Protein AF-A0A2W4KVP1-F1 (afdb_monomer_lite)

pLDDT: mean 81.54, std 16.19, range [33.0, 94.75]

Secondary structure (DSSP, 8-state):
-EE--TTSBHHHHHHHHHHHHTTTTHHHHHTTPPP---S----EEES-SS-EE-BTT-EE--SEETTT----S--EE--S-TTSGGGTT-----

Structure (mmCIF, N/CA/C/O backbone):
data_AF-A0A2W4KVP1-F1
#
_entry.id   AF-A0A2W4KVP1-F1
#
loop_
_atom_site.group_PDB
_atom_site.id
_atom_site.type_symbol
_atom_site.label_atom_id
_atom_site.label_alt_id
_atom_site.label_comp_id
_atom_site.label_asym_id
_atom_site.label_entity_id
_atom_site.label_seq_id
_atom_site.pdbx_PDB_ins_code
_atom_site.Cartn_x
_atom_site.Cartn_y
_atom_site.Cartn_z
_atom_site.occupancy
_atom_site.B_iso_or_equiv
_atom_site.auth_seq_id
_atom_site.auth_comp_id
_atom_site.auth_asym_id
_atom_site.auth_atom_id
_atom_site.pdbx_PDB_model_num
ATOM 1 N N . MET A 1 1 ? -8.209 0.480 -2.389 1.00 89.88 1 MET A N 1
ATOM 2 C CA . MET A 1 1 ? -7.090 -0.333 -2.921 1.00 89.88 1 MET A CA 1
ATOM 3 C C . MET A 1 1 ? -5.944 0.587 -3.310 1.00 89.88 1 MET A C 1
ATOM 5 O O . MET A 1 1 ? -6.193 1.726 -3.695 1.00 89.88 1 MET A O 1
ATOM 9 N N . ILE A 1 2 ? -4.706 0.118 -3.198 1.00 91.50 2 ILE A N 1
ATOM 10 C CA . ILE A 1 2 ? -3.497 0.889 -3.498 1.00 91.50 2 ILE A CA 1
ATOM 11 C C . ILE A 1 2 ? -2.773 0.192 -4.650 1.00 91.50 2 ILE A C 1
ATOM 13 O O . ILE A 1 2 ? -2.326 -0.940 -4.487 1.00 91.50 2 ILE A O 1
ATOM 17 N N . LEU A 1 3 ? -2.707 0.831 -5.819 1.00 90.50 3 LEU A N 1
ATOM 18 C CA . LEU A 1 3 ? -2.040 0.271 -6.991 1.00 90.50 3 LEU A CA 1
ATOM 19 C C . LEU A 1 3 ? -0.523 0.358 -6.820 1.00 90.50 3 LEU A C 1
ATOM 21 O O . LEU A 1 3 ? 0.026 1.451 -6.651 1.00 90.50 3 LEU A O 1
ATOM 25 N N . ALA A 1 4 ? 0.137 -0.790 -6.920 1.00 90.81 4 ALA A N 1
ATOM 26 C CA . ALA A 1 4 ? 1.581 -0.915 -6.965 1.00 90.81 4 ALA A CA 1
ATOM 27 C C . ALA A 1 4 ? 2.029 -1.359 -8.362 1.00 90.81 4 ALA A C 1
ATOM 29 O O . ALA A 1 4 ? 1.530 -2.340 -8.911 1.00 90.81 4 ALA A O 1
ATOM 30 N N . LEU A 1 5 ? 2.994 -0.628 -8.908 1.00 89.50 5 LEU A N 1
ATOM 31 C CA . LEU A 1 5 ? 3.716 -0.919 -10.143 1.00 89.50 5 LEU A CA 1
ATOM 32 C C . LEU A 1 5 ? 5.222 -0.891 -9.846 1.00 89.50 5 LEU A C 1
ATOM 34 O O . LEU A 1 5 ? 5.621 -0.289 -8.845 1.00 89.50 5 LEU A O 1
ATOM 38 N N . PRO A 1 6 ? 6.085 -1.477 -10.689 1.00 87.81 6 PRO A N 1
ATOM 39 C CA . PRO A 1 6 ? 7.537 -1.385 -10.508 1.00 87.81 6 PRO A CA 1
ATOM 40 C C . PRO A 1 6 ? 8.056 0.059 -10.345 1.00 87.81 6 PRO A C 1
ATOM 42 O O . PRO A 1 6 ? 9.015 0.305 -9.614 1.00 87.81 6 PRO A O 1
ATOM 45 N N . GLU A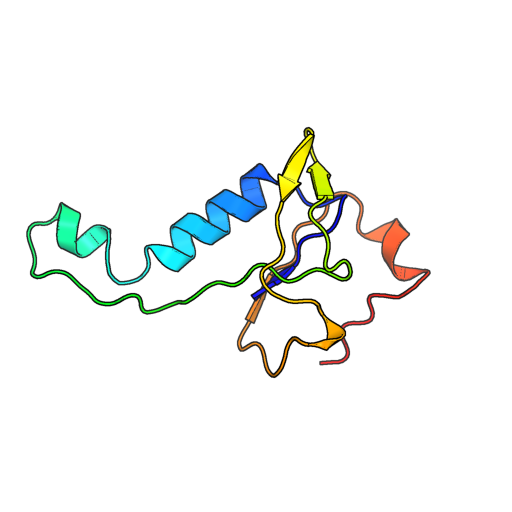 1 7 ? 7.391 1.036 -10.964 1.00 86.06 7 GLU A N 1
ATOM 46 C CA . GLU A 1 7 ? 7.703 2.470 -10.901 1.00 86.06 7 GLU A CA 1
ATOM 47 C C . GLU A 1 7 ? 7.149 3.171 -9.648 1.00 86.06 7 GLU A C 1
ATOM 49 O O . GLU A 1 7 ? 7.460 4.339 -9.385 1.00 86.06 7 GLU A O 1
ATOM 54 N N . THR A 1 8 ? 6.313 2.490 -8.862 1.00 86.81 8 THR A N 1
ATOM 55 C CA . THR A 1 8 ? 5.750 3.037 -7.629 1.00 86.81 8 THR A CA 1
ATOM 56 C C . THR A 1 8 ? 6.856 3.284 -6.611 1.00 86.81 8 THR A C 1
ATOM 58 O O . THR A 1 8 ? 7.741 2.459 -6.409 1.00 86.81 8 THR A O 1
ATOM 61 N N . ALA A 1 9 ? 6.806 4.416 -5.911 1.00 88.38 9 ALA A N 1
ATOM 62 C CA . ALA A 1 9 ? 7.685 4.647 -4.771 1.00 88.38 9 ALA A CA 1
ATOM 63 C C . ALA A 1 9 ? 7.247 3.751 -3.600 1.00 88.38 9 ALA A C 1
ATOM 65 O O . ALA A 1 9 ? 6.242 4.037 -2.948 1.00 88.38 9 ALA A O 1
ATOM 66 N N . GLY A 1 10 ? 7.994 2.674 -3.328 1.00 88.88 10 GLY A N 1
ATOM 67 C CA . GLY A 1 10 ? 7.602 1.675 -2.327 1.00 88.88 10 GLY A CA 1
ATOM 68 C C . GLY A 1 10 ? 7.441 2.246 -0.912 1.00 88.88 10 GLY A C 1
ATOM 69 O O . GLY A 1 10 ? 6.556 1.826 -0.178 1.00 88.88 10 GLY A O 1
ATOM 70 N N . SER A 1 11 ? 8.220 3.266 -0.547 1.00 89.69 11 SER A N 1
ATOM 71 C CA . SER A 1 11 ? 8.097 3.939 0.752 1.00 89.69 11 SER A CA 1
ATOM 72 C C . SER A 1 11 ? 6.781 4.705 0.882 1.00 89.69 11 SER A C 1
ATOM 74 O O . SER A 1 11 ? 6.142 4.660 1.927 1.00 89.69 11 SER A O 1
ATOM 76 N N . ALA A 1 12 ? 6.339 5.371 -0.187 1.00 88.81 12 ALA A N 1
ATOM 77 C CA . ALA A 1 12 ? 5.052 6.059 -0.209 1.00 88.81 12 ALA A CA 1
ATOM 78 C C . ALA A 1 12 ? 3.878 5.067 -0.219 1.00 88.81 12 ALA A C 1
ATOM 80 O O . ALA A 1 12 ? 2.856 5.334 0.408 1.00 88.81 12 ALA A O 1
ATOM 81 N N . LEU A 1 13 ? 4.032 3.925 -0.902 1.00 91.12 13 LEU A N 1
ATOM 82 C CA . LEU A 1 13 ? 3.053 2.836 -0.896 1.00 91.12 13 LEU A CA 1
ATOM 83 C C . LEU A 1 13 ? 2.804 2.334 0.532 1.00 91.12 13 LEU A C 1
ATOM 85 O O . LEU A 1 13 ? 1.663 2.349 0.989 1.00 91.12 13 LEU A O 1
ATOM 89 N N . TYR A 1 14 ? 3.866 1.928 1.233 1.00 92.56 14 TYR A N 1
ATOM 90 C CA . TYR A 1 14 ? 3.751 1.400 2.592 1.00 92.56 14 TYR A CA 1
ATOM 91 C C . TYR A 1 14 ? 3.356 2.472 3.605 1.00 92.56 14 TYR A C 1
ATOM 93 O O . TYR A 1 14 ? 2.510 2.207 4.447 1.00 92.56 14 TYR A O 1
ATOM 101 N N . GLY A 1 15 ? 3.836 3.710 3.459 1.00 92.00 15 GLY A N 1
ATOM 102 C CA . GLY A 1 15 ? 3.367 4.810 4.304 1.00 92.00 15 GLY A CA 1
ATOM 103 C C . GLY A 1 15 ? 1.852 5.027 4.202 1.00 92.00 15 GLY A C 1
ATOM 104 O O . GLY A 1 15 ? 1.183 5.210 5.216 1.00 92.00 15 GLY A O 1
ATOM 105 N N . MET A 1 16 ? 1.281 4.950 2.993 1.00 91.69 16 MET A N 1
ATOM 106 C CA . MET A 1 16 ? -0.175 5.018 2.820 1.00 91.69 16 MET A CA 1
ATOM 107 C C . MET A 1 16 ? -0.892 3.771 3.339 1.00 91.69 16 MET A C 1
ATOM 109 O O . MET A 1 16 ? -1.991 3.898 3.876 1.00 91.69 16 MET A O 1
ATOM 113 N N . LEU A 1 17 ? -0.296 2.586 3.189 1.00 93.12 17 LEU A N 1
ATOM 114 C CA . LEU A 1 17 ? -0.831 1.353 3.766 1.00 93.12 17 LEU A CA 1
ATOM 115 C C . LEU A 1 17 ? -0.973 1.491 5.287 1.00 93.12 17 LEU A C 1
ATOM 117 O O . LEU A 1 17 ? -2.060 1.249 5.807 1.00 93.12 17 LEU A O 1
ATOM 121 N N . ASP A 1 18 ? 0.079 1.952 5.963 1.00 93.12 18 ASP A N 1
ATOM 122 C CA . ASP A 1 18 ? 0.125 2.094 7.418 1.00 93.12 18 ASP A CA 1
ATOM 123 C C . ASP A 1 18 ? -0.894 3.123 7.916 1.00 93.12 18 ASP A C 1
ATOM 125 O O . ASP A 1 18 ? -1.697 2.825 8.799 1.00 93.12 18 ASP A O 1
ATOM 129 N N . VAL A 1 19 ? -0.928 4.315 7.307 1.00 92.19 19 VAL A N 1
ATOM 130 C CA . VAL A 1 19 ? -1.878 5.379 7.684 1.00 92.19 19 VAL A CA 1
ATOM 131 C C . VAL A 1 19 ? -3.327 4.916 7.521 1.00 92.19 19 VAL A C 1
ATOM 133 O O . VAL A 1 19 ? -4.165 5.154 8.393 1.00 92.19 19 VAL A O 1
ATOM 136 N N . LEU A 1 20 ? -3.642 4.238 6.416 1.00 92.44 20 LEU A N 1
ATOM 137 C CA . LEU A 1 20 ? -4.998 3.756 6.169 1.00 92.44 20 LEU A CA 1
ATOM 138 C C . LEU A 1 20 ? -5.359 2.596 7.107 1.00 92.44 20 LEU A C 1
ATOM 140 O O . LEU A 1 20 ? -6.445 2.609 7.679 1.00 92.44 20 LEU A O 1
ATOM 144 N N . ALA A 1 21 ? -4.459 1.634 7.323 1.00 92.31 21 ALA A N 1
ATOM 145 C CA . ALA A 1 21 ? -4.691 0.506 8.229 1.00 92.31 21 ALA A CA 1
ATOM 146 C C . ALA A 1 21 ? -4.856 0.947 9.695 1.00 92.31 21 ALA A C 1
ATOM 148 O O . ALA A 1 21 ? -5.605 0.329 10.450 1.00 92.31 21 ALA A O 1
ATOM 149 N N . ALA A 1 22 ? -4.206 2.046 10.079 1.00 92.69 22 ALA A N 1
ATOM 150 C CA . ALA A 1 22 ? -4.315 2.667 11.395 1.00 92.69 22 ALA A CA 1
ATOM 151 C C . ALA A 1 22 ? -5.646 3.397 11.645 1.00 92.69 22 ALA A C 1
ATOM 153 O O . ALA A 1 22 ? -5.924 3.832 12.768 1.00 92.69 22 ALA A O 1
ATOM 154 N N . THR A 1 23 ? -6.461 3.595 10.605 1.00 92.38 23 THR A N 1
ATOM 155 C CA . THR A 1 23 ? -7.678 4.403 10.708 1.00 92.38 23 THR A CA 1
ATOM 156 C C . THR A 1 23 ? -8.685 3.724 11.633 1.00 92.38 23 THR A C 1
ATOM 158 O O . THR A 1 23 ? -9.186 2.636 11.347 1.00 92.38 23 THR A O 1
ATOM 161 N N . GLY A 1 24 ? -9.009 4.407 12.732 1.00 89.50 24 GLY A N 1
ATOM 162 C CA . GLY A 1 24 ? -9.947 3.934 13.749 1.00 89.50 24 GLY A CA 1
ATOM 163 C C . GLY A 1 24 ? -9.316 3.162 14.905 1.00 89.50 24 GLY A C 1
ATOM 164 O O . GLY A 1 24 ? -10.028 2.905 15.868 1.00 89.50 24 GLY A O 1
ATOM 165 N N . THR A 1 25 ? -8.017 2.846 14.859 1.00 91.38 25 THR A N 1
ATOM 166 C CA . THR A 1 25 ? -7.322 2.058 15.895 1.00 91.38 25 THR A CA 1
ATOM 167 C C . THR A 1 25 ? -6.257 2.877 16.625 1.00 91.38 25 THR A C 1
ATOM 169 O O . THR A 1 25 ? -6.480 3.280 17.765 1.00 91.38 25 THR A O 1
ATOM 172 N N . ILE A 1 26 ? -5.147 3.205 15.951 1.00 89.75 26 ILE A N 1
ATOM 173 C CA . ILE A 1 26 ? -3.900 3.678 16.584 1.00 89.75 26 ILE A CA 1
ATOM 174 C C . ILE A 1 26 ? -4.105 4.904 17.479 1.00 89.75 26 ILE A C 1
ATOM 176 O O . ILE A 1 26 ? -3.584 4.951 18.588 1.00 89.75 26 ILE A O 1
ATOM 180 N N . TRP A 1 27 ? -4.866 5.906 17.029 1.00 85.25 27 TRP A N 1
ATOM 181 C CA . TRP A 1 27 ? -5.076 7.116 17.832 1.00 85.25 27 TRP A CA 1
ATOM 182 C C . TRP A 1 27 ? -5.790 6.820 19.153 1.00 85.25 27 TRP A C 1
ATOM 184 O O . TRP A 1 27 ? -5.406 7.366 20.180 1.00 85.25 27 TRP A O 1
ATOM 194 N N . ARG A 1 28 ? -6.792 5.933 19.134 1.00 87.38 28 ARG A N 1
ATOM 195 C CA . ARG A 1 28 ? -7.588 5.581 20.319 1.00 87.38 28 ARG A CA 1
ATOM 196 C C . ARG A 1 28 ? -6.739 4.843 21.347 1.00 87.38 28 ARG A C 1
ATOM 198 O O . ARG A 1 28 ? -6.76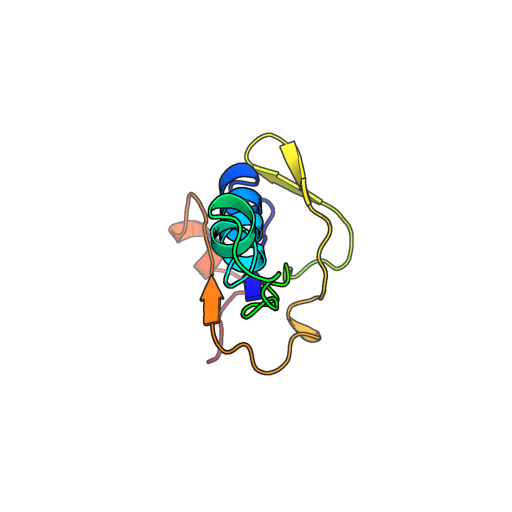7 5.188 22.521 1.00 87.38 28 ARG A O 1
ATOM 205 N N . GLU A 1 29 ? -5.908 3.916 20.878 1.00 86.69 29 GLU A N 1
ATOM 206 C CA . GLU A 1 29 ? -4.926 3.226 21.719 1.00 86.69 29 GLU A CA 1
ATOM 207 C C . GLU A 1 29 ? -3.930 4.211 22.351 1.00 86.69 29 GLU A C 1
ATOM 209 O O . GLU A 1 29 ? -3.666 4.141 23.550 1.00 86.69 29 GLU A O 1
ATOM 214 N N . LEU A 1 30 ? -3.418 5.174 21.574 1.00 88.44 30 LEU A N 1
ATOM 215 C CA . LEU A 1 30 ? -2.455 6.171 22.058 1.00 88.44 30 LEU A CA 1
ATOM 216 C C . LEU A 1 30 ? -3.025 7.100 23.136 1.00 88.44 30 LEU A C 1
ATOM 218 O O . LEU A 1 30 ? -2.282 7.516 24.025 1.00 88.44 30 LEU A O 1
ATOM 222 N N . VAL A 1 31 ? -4.316 7.436 23.068 1.00 92.69 31 VAL A N 1
ATOM 223 C CA . VAL A 1 31 ? -4.972 8.289 24.074 1.00 92.69 31 VAL A CA 1
ATOM 224 C C . VAL A 1 31 ? -5.558 7.500 25.252 1.00 92.69 31 VAL A C 1
ATOM 226 O O . VAL A 1 31 ? -6.165 8.100 26.136 1.00 92.69 31 VAL A O 1
ATOM 229 N N . GLY A 1 32 ? -5.362 6.177 25.294 1.00 89.19 32 GLY A N 1
ATOM 230 C CA . GLY A 1 32 ? -5.874 5.316 26.363 1.00 89.19 32 GLY A CA 1
ATOM 231 C C . GLY A 1 32 ? -7.391 5.109 26.325 1.00 89.19 32 GLY A C 1
ATOM 232 O O . GLY A 1 32 ? -7.994 4.814 27.355 1.00 89.19 32 GLY A O 1
ATOM 233 N N . GLU A 1 33 ? -8.014 5.289 25.160 1.00 91.25 33 GLU A N 1
ATOM 234 C CA . GLU A 1 33 ? -9.400 4.886 24.934 1.00 91.25 33 GLU A CA 1
ATOM 235 C C . GLU A 1 33 ? -9.508 3.375 24.695 1.00 91.25 33 GLU A C 1
ATOM 237 O O . GLU A 1 33 ? -8.525 2.688 24.410 1.00 91.25 33 GLU A O 1
ATOM 242 N N . GLU A 1 34 ? -10.739 2.862 24.753 1.00 88.31 34 GLU A N 1
ATOM 243 C CA . GLU A 1 34 ? -11.037 1.492 24.340 1.00 88.31 34 GLU A CA 1
ATOM 244 C C . GLU A 1 34 ? -10.523 1.212 22.915 1.00 88.31 34 GLU A C 1
ATOM 246 O O . GLU A 1 34 ? -10.738 2.047 22.018 1.00 88.31 34 GLU A O 1
ATOM 251 N N . PRO A 1 35 ? -9.901 0.038 22.675 1.00 83.94 35 PRO A N 1
ATOM 252 C CA . PRO A 1 35 ? -9.397 -0.342 21.364 1.00 83.94 35 PRO A CA 1
ATOM 253 C C . PRO A 1 35 ? -10.468 -0.175 20.289 1.00 83.94 35 PRO A C 1
ATOM 255 O O . PRO A 1 35 ? -11.576 -0.711 20.374 1.00 83.94 35 PRO A O 1
ATOM 258 N N . GLY A 1 36 ? -10.144 0.613 19.267 1.00 86.31 36 GLY A N 1
ATOM 259 C CA . GLY A 1 36 ? -11.045 0.809 18.145 1.00 86.31 36 GLY A CA 1
ATOM 260 C C . GLY A 1 36 ? -11.031 -0.361 17.164 1.00 86.31 36 GLY A C 1
ATOM 261 O O . GLY A 1 36 ? -10.284 -1.326 17.306 1.00 86.31 36 GLY A O 1
ATOM 262 N N . LEU A 1 37 ? -11.870 -0.265 16.133 1.00 90.50 37 LEU A N 1
ATOM 263 C CA . LEU A 1 37 ? -11.905 -1.235 15.041 1.00 90.50 37 LEU A CA 1
ATOM 264 C C . LEU A 1 37 ? -11.277 -0.621 13.785 1.00 90.50 37 LEU A C 1
ATOM 266 O O . LEU A 1 37 ? -11.494 0.568 13.533 1.00 90.50 37 LEU A O 1
ATOM 270 N N . PRO A 1 38 ? -10.557 -1.409 12.963 1.00 90.12 38 PRO A N 1
ATOM 271 C CA . PRO A 1 38 ? -10.059 -0.932 11.679 1.00 90.12 38 PRO A CA 1
ATOM 272 C C . PRO A 1 38 ? -11.224 -0.501 10.785 1.00 90.12 38 PRO A C 1
ATOM 274 O O . PRO A 1 38 ? -12.070 -1.323 10.419 1.00 90.12 38 PRO A O 1
ATOM 277 N N . LEU A 1 39 ? -11.261 0.782 10.424 1.00 91.00 39 LEU A N 1
ATOM 278 C CA . LEU A 1 39 ? -12.310 1.351 9.569 1.00 91.00 39 LEU A CA 1
ATOM 279 C C . LEU A 1 39 ? -11.982 1.216 8.082 1.00 91.00 39 LEU A C 1
ATOM 281 O O . LEU A 1 39 ? -12.881 1.200 7.247 1.00 91.00 39 LEU A O 1
ATOM 285 N N . ILE A 1 40 ? -10.695 1.101 7.749 1.00 91.06 40 ILE A N 1
ATOM 286 C CA . ILE A 1 40 ? -10.216 0.915 6.383 1.00 91.06 40 ILE A CA 1
ATOM 287 C C . ILE A 1 40 ? -9.353 -0.341 6.349 1.00 91.06 40 ILE A C 1
ATOM 289 O O . ILE A 1 40 ? -8.478 -0.543 7.186 1.00 91.06 40 ILE A O 1
ATOM 293 N N . ARG A 1 41 ? -9.594 -1.193 5.350 1.00 90.94 41 ARG A N 1
ATOM 294 C CA . ARG A 1 41 ? -8.777 -2.379 5.065 1.00 90.94 41 ARG A CA 1
ATOM 295 C C . ARG A 1 41 ? -8.067 -2.172 3.730 1.00 90.94 41 ARG A C 1
ATOM 297 O O . ARG A 1 41 ? -8.573 -2.624 2.698 1.00 90.94 41 ARG A O 1
ATOM 304 N N . PRO A 1 42 ? -6.964 -1.403 3.704 1.00 92.25 42 PRO A N 1
ATOM 305 C CA . PRO A 1 42 ? -6.255 -1.163 2.461 1.00 92.25 42 PRO A CA 1
ATOM 306 C C . PRO A 1 42 ? -5.680 -2.485 1.938 1.00 92.25 42 PRO A C 1
ATOM 308 O O . PRO A 1 42 ? -5.225 -3.326 2.703 1.00 92.25 42 PRO A O 1
ATOM 311 N N . ARG A 1 43 ? -5.731 -2.661 0.617 1.00 93.19 43 ARG A N 1
ATOM 312 C CA . ARG A 1 43 ? -5.143 -3.800 -0.094 1.00 93.19 43 ARG A CA 1
ATOM 313 C C . ARG A 1 43 ? -4.258 -3.286 -1.212 1.00 93.19 43 ARG A C 1
ATOM 315 O O . ARG A 1 43 ? -4.687 -2.384 -1.943 1.00 93.19 43 ARG A O 1
ATOM 322 N N . ILE A 1 44 ? -3.075 -3.864 -1.348 1.00 93.06 44 ILE A N 1
ATOM 323 C CA . ILE A 1 44 ? -2.151 -3.646 -2.451 1.00 93.06 44 ILE A CA 1
ATOM 324 C C . ILE A 1 44 ? -2.666 -4.428 -3.656 1.00 93.06 44 ILE A C 1
ATOM 326 O O . ILE A 1 44 ? -2.820 -5.648 -3.608 1.00 93.06 44 ILE A O 1
ATOM 330 N N . VAL A 1 45 ? -2.934 -3.716 -4.745 1.00 93.12 45 VAL A N 1
ATOM 331 C CA . VAL A 1 45 ? -3.331 -4.297 -6.027 1.00 93.12 45 VAL A CA 1
ATOM 332 C C . VAL A 1 45 ? -2.216 -4.087 -7.043 1.00 93.12 45 VAL A C 1
ATOM 334 O O . VAL A 1 45 ? -1.574 -3.041 -7.044 1.00 93.12 45 VAL A O 1
ATOM 337 N N . SER A 1 46 ? -1.970 -5.071 -7.902 1.00 91.12 46 SER A N 1
ATOM 338 C CA . SER A 1 46 ? -0.929 -5.018 -8.937 1.00 91.12 46 SER A CA 1
ATOM 339 C C . SER A 1 46 ? -1.395 -5.730 -10.210 1.00 91.12 46 SER A C 1
ATOM 341 O O . SER A 1 46 ? -2.251 -6.610 -10.126 1.00 91.12 46 SER A O 1
ATOM 343 N N . PRO A 1 47 ? -0.880 -5.395 -11.404 1.00 87.38 47 PRO A N 1
ATOM 344 C CA . PRO A 1 47 ? -1.055 -6.247 -12.581 1.00 87.38 47 PRO A CA 1
ATOM 345 C C . PRO A 1 47 ? -0.428 -7.640 -12.391 1.00 87.38 47 PRO A C 1
ATOM 347 O O . PRO A 1 47 ? -0.973 -8.634 -12.860 1.00 87.38 47 PRO A O 1
ATOM 350 N N . GLU A 1 48 ? 0.703 -7.707 -11.684 1.00 86.12 48 GLU A N 1
ATOM 351 C CA . GLU A 1 48 ? 1.461 -8.932 -11.409 1.00 86.12 48 GLU A CA 1
ATOM 352 C C . GLU A 1 48 ? 0.961 -9.608 -10.124 1.00 86.12 48 GLU A C 1
ATOM 354 O O . GLU A 1 48 ? 0.750 -8.936 -9.117 1.00 86.12 48 GLU A O 1
ATOM 359 N N . GLU A 1 49 ? 0.829 -10.936 -10.131 1.00 87.12 49 GLU A N 1
ATOM 360 C CA . GLU A 1 49 ? 0.467 -11.730 -8.940 1.00 87.12 49 GLU A CA 1
ATOM 361 C C . GLU A 1 49 ? 1.681 -12.038 -8.048 1.00 87.12 49 GLU A C 1
ATOM 363 O O . GLU A 1 49 ? 1.566 -12.220 -6.838 1.00 87.12 49 GLU A O 1
ATOM 368 N N . ARG A 1 50 ? 2.874 -12.078 -8.647 1.00 92.56 50 ARG A N 1
ATOM 369 C CA . ARG A 1 50 ? 4.129 -12.388 -7.956 1.00 92.56 50 ARG A CA 1
ATOM 370 C C . ARG A 1 50 ? 4.714 -11.161 -7.251 1.00 92.56 50 ARG A C 1
ATOM 372 O O . ARG A 1 50 ? 4.549 -10.042 -7.741 1.00 92.56 50 ARG A O 1
ATOM 379 N N . PRO A 1 51 ? 5.480 -11.356 -6.162 1.00 93.69 51 PRO A N 1
ATOM 380 C CA . PRO A 1 51 ? 6.249 -10.279 -5.560 1.00 93.69 51 PRO A CA 1
ATOM 381 C C . PRO A 1 51 ? 7.214 -9.638 -6.561 1.00 93.69 51 PRO A C 1
ATOM 383 O O . PRO A 1 51 ? 7.872 -10.326 -7.345 1.00 93.69 51 PRO A O 1
ATOM 386 N N . PHE A 1 52 ? 7.335 -8.318 -6.497 1.00 93.31 52 PHE A N 1
ATOM 387 C CA . PHE A 1 52 ? 8.251 -7.542 -7.328 1.00 93.31 52 PHE A CA 1
ATOM 388 C C . PHE A 1 52 ? 8.917 -6.439 -6.507 1.00 93.31 52 PHE A C 1
ATOM 390 O O . PHE A 1 52 ? 8.659 -6.279 -5.314 1.00 93.31 52 PHE A O 1
ATOM 397 N N . ARG A 1 53 ? 9.835 -5.698 -7.131 1.00 92.25 53 ARG A N 1
ATOM 398 C CA . ARG A 1 53 ? 10.490 -4.551 -6.499 1.00 92.25 53 ARG A CA 1
ATOM 399 C C . ARG A 1 53 ? 9.968 -3.259 -7.102 1.00 92.25 53 ARG A C 1
ATOM 401 O O . ARG A 1 53 ? 10.011 -3.078 -8.313 1.00 92.25 53 ARG A O 1
ATOM 408 N N . CYS A 1 54 ? 9.507 -2.385 -6.223 1.00 89.62 54 CYS A N 1
ATOM 409 C CA . CYS A 1 54 ? 9.157 -1.005 -6.505 1.00 89.62 54 CYS A CA 1
ATOM 410 C C . CYS A 1 54 ? 10.414 -0.116 -6.562 1.00 89.62 54 CYS A C 1
ATOM 412 O O . CYS A 1 54 ? 11.542 -0.567 -6.323 1.00 89.62 54 CYS A O 1
ATOM 414 N N . GLY A 1 55 ? 10.211 1.181 -6.805 1.00 83.31 55 GLY A N 1
ATOM 415 C CA . GLY A 1 55 ? 11.244 2.209 -6.717 1.00 83.31 55 GLY A CA 1
ATOM 416 C C . GLY A 1 55 ? 12.056 2.111 -5.421 1.00 83.31 55 GLY A C 1
ATOM 417 O O . GLY A 1 55 ? 11.530 1.772 -4.357 1.00 83.31 55 GLY A O 1
ATOM 418 N N . ASN A 1 56 ? 13.357 2.396 -5.527 1.00 83.44 56 ASN A N 1
ATOM 419 C CA . ASN A 1 56 ? 14.364 2.182 -4.477 1.0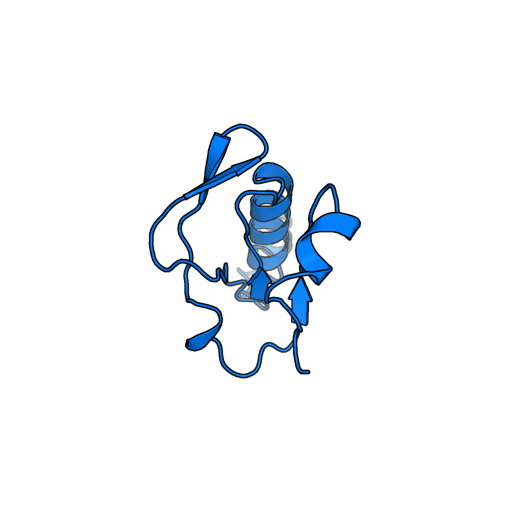0 83.44 56 ASN A CA 1
ATOM 420 C C . ASN A 1 56 ? 14.554 0.708 -4.063 1.00 83.44 56 ASN A C 1
ATOM 422 O O . ASN A 1 56 ? 15.070 0.431 -2.984 1.00 83.44 56 ASN A O 1
ATOM 426 N N . GLY A 1 57 ? 14.145 -0.250 -4.904 1.00 87.75 57 GLY A N 1
ATOM 427 C CA . GLY A 1 57 ? 14.353 -1.682 -4.669 1.00 87.75 57 GLY A CA 1
ATOM 428 C C . GLY A 1 57 ? 13.470 -2.273 -3.568 1.00 87.75 57 GLY A C 1
ATOM 429 O O . GLY A 1 57 ? 13.716 -3.404 -3.136 1.00 87.75 57 GLY A O 1
ATOM 430 N N . ILE A 1 58 ? 12.454 -1.533 -3.121 1.00 91.94 58 ILE A N 1
ATOM 431 C CA . ILE A 1 58 ? 11.570 -1.926 -2.023 1.00 91.94 58 ILE A CA 1
ATOM 432 C C . ILE A 1 58 ? 10.718 -3.118 -2.480 1.00 91.94 58 ILE A C 1
ATOM 434 O O . ILE A 1 58 ? 10.020 -3.000 -3.490 1.00 91.94 58 ILE A O 1
ATOM 438 N N . PRO A 1 59 ? 10.778 -4.269 -1.789 1.00 93.94 59 PRO A N 1
ATOM 439 C CA . PRO A 1 59 ? 9.977 -5.427 -2.153 1.00 93.94 59 PRO A CA 1
ATOM 440 C C . PRO A 1 59 ? 8.499 -5.158 -1.866 1.00 93.94 59 PRO A C 1
ATOM 442 O O . PRO A 1 59 ? 8.162 -4.603 -0.825 1.00 93.94 59 PRO A O 1
ATOM 445 N N . VAL A 1 60 ? 7.631 -5.576 -2.781 1.00 93.12 60 VAL A N 1
ATOM 446 C CA . VAL A 1 60 ? 6.177 -5.499 -2.645 1.00 93.12 60 VAL A CA 1
ATOM 447 C C . VAL A 1 60 ? 5.574 -6.852 -2.985 1.00 93.12 60 VAL A C 1
ATOM 449 O O . VAL A 1 60 ? 5.901 -7.445 -4.013 1.00 93.12 60 VAL A O 1
ATOM 452 N N . SER A 1 61 ? 4.683 -7.323 -2.114 1.00 94.75 61 SER A N 1
ATOM 453 C CA . SER A 1 61 ? 3.838 -8.492 -2.350 1.00 94.75 61 SER A CA 1
ATOM 454 C C . SER A 1 61 ? 2.394 -8.018 -2.524 1.00 94.75 61 SER A 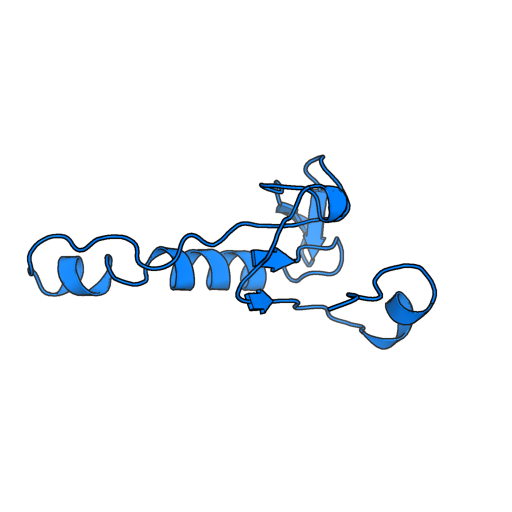C 1
ATOM 456 O O . SER A 1 61 ? 1.837 -7.467 -1.575 1.00 94.75 61 SER A O 1
ATOM 458 N N . PRO A 1 62 ? 1.795 -8.176 -3.712 1.00 93.31 62 PRO A N 1
ATOM 459 C CA . PRO A 1 62 ? 0.398 -7.816 -3.944 1.00 93.31 62 PRO A CA 1
ATOM 460 C C . PRO A 1 62 ? -0.565 -8.694 -3.143 1.00 93.31 62 PRO A C 1
ATOM 462 O O . PRO A 1 62 ? -0.335 -9.891 -2.993 1.00 93.31 62 PRO A O 1
ATOM 465 N N . ASP A 1 63 ? -1.676 -8.114 -2.688 1.00 93.75 63 ASP A N 1
ATOM 466 C CA . ASP A 1 63 ? -2.770 -8.861 -2.052 1.00 93.75 63 ASP A CA 1
ATOM 467 C C . ASP A 1 63 ? -3.743 -9.448 -3.080 1.00 93.75 63 ASP A C 1
ATOM 469 O O . ASP A 1 63 ? -4.537 -10.338 -2.764 1.00 93.75 63 ASP A O 1
ATOM 473 N N . VAL A 1 64 ? -3.796 -8.845 -4.269 1.00 91.94 64 VAL A N 1
ATOM 474 C CA . VAL A 1 64 ? -4.711 -9.208 -5.353 1.00 91.94 64 VAL A CA 1
ATOM 475 C C . VAL A 1 64 ? -4.228 -8.632 -6.675 1.00 91.94 64 VAL A C 1
ATOM 477 O O . VAL A 1 64 ? -3.629 -7.554 -6.715 1.00 91.94 64 VAL A O 1
ATOM 480 N N . THR A 1 65 ? -4.530 -9.321 -7.771 1.00 90.88 65 THR A N 1
ATOM 481 C CA . THR A 1 65 ? -4.291 -8.761 -9.104 1.00 90.88 65 THR A CA 1
ATOM 482 C C . THR A 1 65 ? -5.375 -7.752 -9.495 1.00 90.88 65 THR A C 1
ATOM 484 O O . THR A 1 65 ? -6.509 -7.834 -9.022 1.00 90.88 65 THR A O 1
ATOM 487 N N . ILE A 1 66 ? -5.081 -6.822 -10.410 1.00 85.81 66 ILE A N 1
ATOM 488 C CA . ILE A 1 66 ? -6.099 -5.905 -10.967 1.00 85.81 66 ILE A CA 1
ATOM 489 C C . ILE A 1 66 ? -7.273 -6.691 -11.567 1.00 85.81 66 ILE A C 1
ATOM 491 O O . ILE A 1 66 ? -8.423 -6.313 -11.375 1.00 85.81 66 ILE A O 1
ATOM 495 N N . ALA A 1 67 ? -6.999 -7.810 -12.242 1.00 85.94 67 ALA A N 1
ATOM 496 C CA . ALA A 1 67 ? -8.030 -8.643 -12.862 1.00 85.94 67 ALA A CA 1
ATOM 497 C C . ALA A 1 67 ? -8.976 -9.302 -11.839 1.00 85.94 67 ALA A C 1
ATOM 499 O O . ALA A 1 67 ? -10.141 -9.562 -12.136 1.00 85.94 67 ALA A O 1
ATOM 500 N N . GLN A 1 68 ? -8.483 -9.580 -10.631 1.00 86.94 68 GLN A N 1
ATOM 501 C CA . GLN A 1 68 ? -9.262 -10.174 -9.540 1.00 86.94 68 GLN A CA 1
ATOM 502 C C . GLN A 1 68 ? -9.905 -9.114 -8.631 1.00 86.94 68 GLN A C 1
ATOM 504 O O . GLN A 1 68 ? -10.828 -9.428 -7.874 1.00 86.94 68 GLN A O 1
ATOM 509 N N . ALA A 1 69 ? -9.426 -7.870 -8.681 1.00 84.44 69 ALA A N 1
ATOM 510 C CA . ALA A 1 69 ? -9.953 -6.769 -7.895 1.00 84.44 69 ALA A CA 1
ATOM 511 C C . ALA A 1 69 ? -11.375 -6.414 -8.351 1.00 84.44 69 ALA A C 1
ATOM 513 O O . ALA A 1 69 ? -11.614 -6.053 -9.501 1.00 84.44 69 ALA A O 1
ATOM 514 N N . ARG A 1 70 ? -12.341 -6.495 -7.432 1.00 80.81 70 ARG A N 1
ATOM 515 C CA . ARG A 1 70 ? -13.736 -6.104 -7.677 1.00 80.81 70 ARG A CA 1
ATOM 516 C C . ARG A 1 70 ? -14.086 -4.880 -6.835 1.00 80.81 70 ARG A C 1
ATOM 518 O O . ARG A 1 70 ? -13.774 -4.866 -5.649 1.00 80.81 70 ARG A O 1
ATOM 525 N N . ALA A 1 71 ? -14.732 -3.896 -7.467 1.00 74.94 71 ALA A N 1
ATOM 526 C CA . ALA A 1 71 ? -15.386 -2.739 -6.842 1.00 74.94 71 ALA A CA 1
ATOM 527 C C . ALA A 1 71 ? -14.573 -2.028 -5.733 1.00 74.94 71 ALA A C 1
ATOM 529 O O . ALA A 1 71 ? -14.988 -2.029 -4.576 1.00 74.94 71 ALA A O 1
ATOM 530 N N . PRO A 1 72 ? -13.408 -1.428 -6.040 1.00 76.75 72 PRO A N 1
ATOM 531 C CA . PRO A 1 72 ? -12.731 -0.575 -5.069 1.00 76.75 72 PRO A CA 1
ATOM 532 C C . PRO A 1 72 ? -13.518 0.722 -4.831 1.00 76.75 72 PRO A C 1
ATOM 534 O O . PRO A 1 72 ? -13.819 1.428 -5.787 1.00 76.75 72 PRO A O 1
ATOM 537 N N . ASP A 1 73 ? -13.750 1.095 -3.570 1.00 72.12 73 ASP A N 1
ATOM 538 C CA . ASP A 1 73 ? -14.326 2.411 -3.232 1.00 72.12 73 ASP A CA 1
ATOM 539 C C . ASP A 1 73 ? -13.386 3.565 -3.618 1.00 72.12 73 ASP A C 1
ATOM 541 O O . ASP A 1 73 ? -13.813 4.646 -4.013 1.00 72.12 73 ASP A O 1
ATOM 545 N N . VAL A 1 74 ? -12.075 3.330 -3.502 1.00 75.56 74 VAL A N 1
ATOM 546 C CA . VAL A 1 74 ? -11.013 4.287 -3.834 1.00 75.56 74 VAL A CA 1
ATOM 547 C C . VAL A 1 74 ? -9.809 3.534 -4.392 1.00 75.56 74 VAL A C 1
ATOM 549 O O . VAL A 1 74 ? -9.395 2.507 -3.837 1.00 75.56 74 VAL A O 1
ATOM 552 N N . VAL A 1 75 ? -9.209 4.067 -5.458 1.00 78.94 75 VAL A N 1
ATOM 553 C CA . VAL A 1 75 ? -7.932 3.602 -6.016 1.00 78.94 75 VAL A CA 1
ATOM 554 C C . VAL A 1 75 ? -6.880 4.692 -5.840 1.00 78.94 75 VAL A C 1
ATOM 556 O O . VAL A 1 75 ? -7.088 5.835 -6.238 1.00 78.94 75 VAL A O 1
ATOM 559 N N . 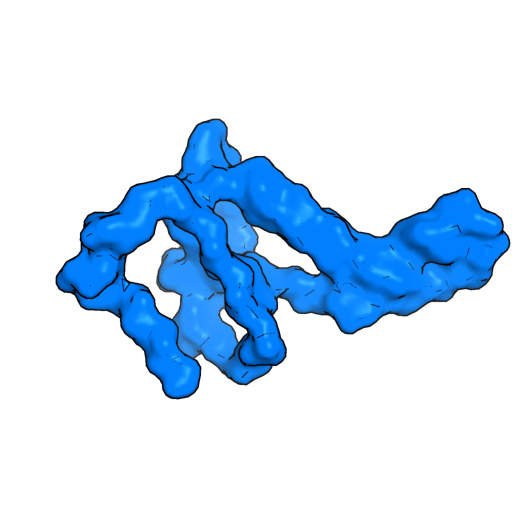MET A 1 76 ? -5.740 4.338 -5.246 1.00 76.38 76 MET A N 1
ATOM 560 C CA . MET A 1 76 ? -4.590 5.233 -5.105 1.00 76.38 76 MET A CA 1
ATOM 561 C C . MET A 1 76 ? -3.447 4.776 -6.007 1.00 76.38 76 MET A C 1
ATOM 563 O O . MET A 1 76 ? -2.999 3.639 -5.889 1.00 76.38 76 MET A O 1
ATOM 567 N N . CYS A 1 77 ? -2.942 5.675 -6.854 1.00 71.38 77 CYS A N 1
ATOM 568 C CA . CYS A 1 77 ? -1.806 5.421 -7.741 1.00 71.38 77 CYS A CA 1
ATOM 569 C C . CYS A 1 77 ? -0.743 6.502 -7.530 1.00 71.38 77 CYS A C 1
ATOM 571 O O . CYS A 1 77 ? -0.999 7.685 -7.754 1.00 71.38 77 CYS A O 1
ATOM 573 N N . ARG A 1 78 ? 0.468 6.112 -7.123 1.00 67.75 78 ARG A N 1
ATOM 574 C CA . ARG A 1 78 ? 1.625 7.020 -7.068 1.00 67.75 78 ARG A CA 1
ATOM 575 C C . ARG A 1 78 ? 2.706 6.486 -8.003 1.00 67.75 78 ARG A C 1
ATOM 577 O O . ARG A 1 78 ? 3.282 5.438 -7.732 1.00 67.75 78 ARG A O 1
ATOM 584 N N . SER A 1 79 ? 2.983 7.218 -9.082 1.00 66.25 79 SER A N 1
ATOM 585 C CA . SER A 1 79 ? 4.053 6.916 -10.042 1.00 66.25 79 SER A CA 1
ATOM 586 C C . SER A 1 79 ? 4.885 8.166 -10.308 1.00 66.25 79 SER A C 1
ATOM 588 O O . SER A 1 79 ? 4.330 9.242 -10.537 1.00 66.25 79 SER A O 1
ATOM 590 N N . TYR A 1 80 ? 6.210 8.022 -10.338 1.00 59.47 80 TYR A N 1
ATOM 591 C CA . TYR A 1 80 ? 7.070 8.964 -11.057 1.00 59.47 80 TYR A CA 1
ATOM 592 C C . TYR A 1 80 ? 6.946 8.640 -12.558 1.00 59.47 80 TYR A C 1
ATOM 594 O O . TYR A 1 80 ? 6.982 7.472 -12.929 1.00 59.47 80 TYR A O 1
ATOM 602 N N . GLY A 1 81 ? 6.752 9.631 -13.436 1.00 56.78 81 GLY A N 1
ATOM 603 C CA . GLY A 1 81 ? 6.808 9.401 -14.894 1.00 56.78 81 GLY A CA 1
ATOM 604 C C . GLY A 1 81 ? 5.515 8.937 -15.589 1.00 56.78 81 GLY A C 1
ATOM 605 O O . GLY A 1 81 ? 5.575 8.167 -16.546 1.00 56.78 81 GLY A O 1
ATOM 606 N N . TRP A 1 82 ? 4.364 9.484 -15.185 1.00 53.06 82 TRP A N 1
ATOM 607 C CA . TRP A 1 82 ? 3.045 9.298 -15.822 1.00 53.06 82 TRP A CA 1
ATOM 608 C C . TRP A 1 82 ? 2.983 9.396 -17.373 1.00 53.06 82 TRP A C 1
ATOM 610 O O . TRP A 1 82 ? 2.138 8.716 -17.952 1.00 53.06 82 TRP A O 1
ATOM 620 N N . PRO A 1 83 ? 3.851 10.139 -18.103 1.00 52.16 83 PRO A N 1
ATOM 621 C CA . PRO A 1 83 ? 3.721 10.233 -19.562 1.00 52.16 83 PRO A CA 1
ATOM 622 C C . PRO A 1 83 ? 4.011 8.941 -20.346 1.00 52.16 83 PRO A C 1
ATOM 624 O O . PRO A 1 83 ? 3.578 8.837 -21.488 1.00 52.16 83 PRO A O 1
ATOM 627 N N . ARG A 1 84 ? 4.752 7.965 -19.795 1.00 49.91 84 ARG A N 1
ATOM 628 C CA . ARG A 1 84 ? 5.194 6.775 -20.564 1.00 49.91 84 ARG A CA 1
ATOM 629 C C . ARG A 1 84 ? 4.250 5.570 -20.491 1.00 49.91 84 ARG A C 1
ATOM 631 O O . ARG A 1 84 ? 4.266 4.742 -21.398 1.00 49.91 84 ARG A O 1
ATOM 638 N N . LEU A 1 85 ? 3.417 5.485 -19.455 1.00 50.56 85 LEU A N 1
ATOM 639 C CA . LEU A 1 85 ? 2.545 4.330 -19.190 1.00 50.56 85 LEU A CA 1
ATOM 640 C C . LEU A 1 85 ? 1.161 4.428 -19.862 1.00 50.56 85 LEU A C 1
ATOM 642 O O . LEU A 1 85 ? 0.423 3.447 -19.877 1.00 50.56 85 LEU A O 1
ATOM 646 N N . MET A 1 86 ? 0.819 5.573 -20.471 1.00 49.94 86 MET A N 1
ATOM 647 C CA . MET A 1 86 ? -0.425 5.729 -21.244 1.00 49.94 86 MET A CA 1
ATOM 648 C C . MET A 1 86 ? -0.427 4.963 -22.577 1.00 49.94 86 MET A C 1
ATOM 650 O O . MET A 1 86 ? -1.480 4.843 -23.195 1.00 49.94 86 MET A O 1
ATOM 654 N N . THR A 1 87 ? 0.715 4.431 -23.024 1.00 48.69 87 THR A N 1
ATOM 655 C CA . THR A 1 87 ? 0.819 3.809 -24.353 1.00 48.69 87 THR A CA 1
ATOM 656 C C . THR A 1 87 ? 0.483 2.319 -24.402 1.00 48.69 87 THR A C 1
ATOM 658 O O . THR A 1 87 ? 0.352 1.809 -25.509 1.00 48.69 87 THR A O 1
ATOM 661 N N . SER A 1 88 ? 0.333 1.613 -23.272 1.00 41.31 88 SER A N 1
ATOM 662 C CA . SER A 1 88 ? 0.073 0.163 -23.324 1.00 41.31 88 SER A CA 1
ATOM 663 C C . SER A 1 88 ? -1.214 -0.321 -22.662 1.00 41.31 88 SER A 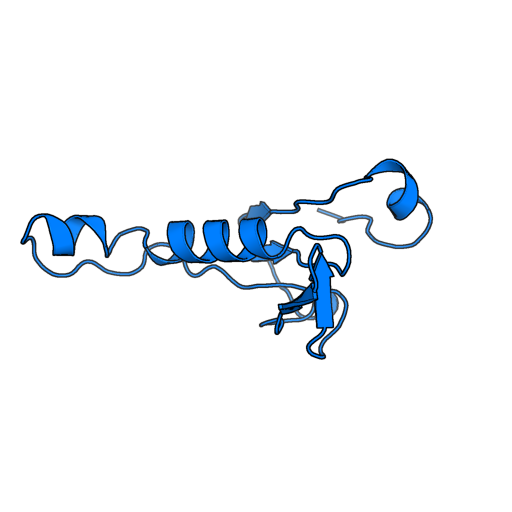C 1
ATOM 665 O O . SER A 1 88 ? -1.999 -0.897 -23.396 1.00 41.31 88 SER A O 1
ATOM 667 N N . GLU A 1 89 ? -1.513 -0.140 -21.367 1.00 44.75 89 GLU A N 1
ATOM 668 C CA . GLU A 1 89 ? -2.559 -1.037 -20.801 1.00 44.75 89 GLU A CA 1
ATOM 669 C C . GLU A 1 89 ? -3.325 -0.590 -19.548 1.00 44.75 89 GLU A C 1
ATOM 671 O O . GLU A 1 89 ? -4.307 -1.231 -19.183 1.00 44.75 89 GLU A O 1
ATOM 676 N N . ILE A 1 90 ? -2.966 0.517 -18.894 1.00 48.53 90 ILE A N 1
ATOM 677 C CA . ILE A 1 90 ? -3.623 0.925 -17.636 1.00 48.53 90 ILE A CA 1
ATOM 678 C C . ILE A 1 90 ? -4.664 2.015 -17.917 1.00 48.53 90 ILE A C 1
ATOM 680 O O . ILE A 1 90 ? -4.635 3.116 -17.371 1.00 48.53 90 ILE A O 1
ATOM 684 N N . ALA A 1 91 ? -5.607 1.719 -18.810 1.00 44.22 91 ALA A N 1
ATOM 685 C CA . ALA A 1 91 ? -6.862 2.454 -18.855 1.00 44.22 91 ALA A CA 1
ATOM 686 C C . ALA A 1 91 ? -7.735 1.895 -17.729 1.00 44.22 91 ALA A C 1
ATOM 688 O O . ALA A 1 91 ? -8.399 0.873 -17.897 1.00 44.22 91 ALA A O 1
ATOM 689 N N . ILE A 1 92 ? -7.698 2.540 -16.561 1.00 42.50 92 ILE A N 1
ATOM 690 C CA . ILE A 1 92 ? -8.671 2.295 -15.494 1.00 42.50 92 ILE A CA 1
ATOM 691 C C . ILE A 1 92 ? -10.039 2.667 -16.080 1.00 42.50 92 ILE A C 1
ATOM 693 O O . ILE A 1 92 ? -10.432 3.831 -16.074 1.00 42.50 92 ILE A O 1
ATOM 697 N N . ARG A 1 93 ? -10.735 1.689 -16.668 1.00 33.00 93 ARG A N 1
ATOM 698 C CA . ARG A 1 93 ? -12.162 1.794 -16.964 1.00 33.00 93 ARG A CA 1
ATOM 699 C C . ARG A 1 93 ? -12.880 1.764 -15.619 1.00 33.00 93 ARG A C 1
ATOM 701 O O . ARG A 1 93 ? -13.129 0.690 -15.077 1.00 33.00 93 ARG A O 1
ATOM 708 N N . ALA A 1 94 ? -13.076 2.959 -15.069 1.00 35.00 94 ALA A N 1
ATOM 709 C CA . ALA A 1 94 ? -14.112 3.232 -14.084 1.00 35.00 94 ALA A CA 1
ATOM 710 C C . ALA A 1 94 ? -15.496 3.017 -14.713 1.00 35.00 94 ALA A C 1
ATOM 712 O O . ALA A 1 94 ? -15.623 3.256 -15.940 1.00 35.00 94 ALA A O 1
#

Sequence (94 aa):
MILALPETAGSALYGMLDVLAATGTIWRELVGEEPGLPLIRPRIVSPEERPFRCGNGIPVSPDVTIAQARAPDVVMCRSYGWPRLMTSEIAIRA

Foldseek 3Di:
DEEDDQQAPVVVSVVVQVVQQCPQADVCVVVVHDGGDRPGNDFYEYCDQQWDAHPPRHIDHGPYYPVGDDDDPDYHYDGDPVPPPVPDDPPPPD

Radius of gyration: 15.08 Å; chains: 1; bounding box: 30×23×51 Å